Protein AF-A0AAJ5VY70-F1 (afdb_monomer_lite)

Structure (mmCIF, N/CA/C/O backbone):
data_AF-A0AAJ5VY70-F1
#
_entry.id   AF-A0AAJ5VY70-F1
#
loop_
_atom_site.group_PDB
_atom_site.id
_atom_site.type_symbol
_atom_site.label_atom_id
_atom_site.label_alt_id
_atom_site.label_comp_id
_atom_site.label_asym_id
_atom_site.label_entity_id
_atom_site.label_seq_id
_atom_site.pdbx_PDB_ins_code
_atom_site.Cartn_x
_atom_site.Cartn_y
_atom_site.Cartn_z
_atom_site.occupancy
_atom_site.B_iso_or_equiv
_atom_site.auth_seq_id
_atom_site.auth_comp_id
_atom_site.auth_asym_id
_atom_site.auth_atom_id
_atom_site.pdbx_PDB_model_num
ATOM 1 N N . MET A 1 1 ? -25.836 8.614 13.452 1.00 63.66 1 MET A N 1
ATOM 2 C CA . MET A 1 1 ? -24.822 7.571 13.201 1.00 63.66 1 MET A CA 1
ATOM 3 C C . MET A 1 1 ? -25.480 6.221 13.426 1.00 63.66 1 MET A C 1
ATOM 5 O O . MET A 1 1 ? -25.903 5.936 14.542 1.00 63.66 1 MET A O 1
ATOM 9 N N . THR A 1 2 ? -25.688 5.470 12.351 1.00 85.62 2 THR A N 1
ATOM 10 C CA . THR A 1 2 ? -26.419 4.197 12.330 1.00 85.62 2 THR A CA 1
ATOM 11 C C . THR A 1 2 ? -25.547 3.044 12.848 1.00 85.62 2 THR A C 1
ATOM 13 O O . THR A 1 2 ? -24.325 3.171 12.973 1.00 85.62 2 THR A O 1
ATOM 16 N N . THR A 1 3 ? -26.154 1.893 13.154 1.00 84.19 3 THR A N 1
ATOM 17 C CA . THR A 1 3 ? -25.411 0.657 13.470 1.00 84.19 3 THR A CA 1
ATOM 18 C C . THR A 1 3 ? -24.456 0.273 12.333 1.00 84.19 3 THR A C 1
ATOM 20 O O . THR A 1 3 ? -23.331 -0.152 12.600 1.00 84.19 3 THR A O 1
ATOM 23 N N . THR A 1 4 ? -24.861 0.516 11.083 1.00 89.62 4 THR A N 1
ATOM 24 C CA . THR A 1 4 ? -24.051 0.315 9.874 1.00 89.62 4 THR A CA 1
ATOM 25 C C . THR A 1 4 ? -22.813 1.210 9.862 1.00 89.62 4 THR A C 1
ATOM 27 O O . THR A 1 4 ? -21.705 0.706 9.677 1.00 89.62 4 THR A O 1
ATOM 30 N N . ASP A 1 5 ? -22.961 2.506 10.164 1.00 90.94 5 ASP A N 1
ATOM 31 C CA . ASP A 1 5 ? -21.832 3.451 10.221 1.00 90.94 5 ASP A CA 1
ATOM 32 C C . ASP A 1 5 ? -20.804 3.009 11.270 1.00 90.94 5 ASP A C 1
ATOM 34 O O . ASP A 1 5 ? -19.594 3.016 11.042 1.00 90.94 5 ASP A O 1
ATOM 38 N N . ARG A 1 6 ? -21.286 2.556 12.435 1.00 91.75 6 ARG A N 1
ATOM 39 C CA . ARG A 1 6 ? -20.424 2.043 13.507 1.00 91.75 6 ARG A CA 1
ATOM 40 C C . ARG A 1 6 ? -19.660 0.793 13.067 1.00 91.75 6 ARG A C 1
ATOM 42 O O . ARG A 1 6 ? -18.498 0.635 13.443 1.00 91.75 6 ARG A O 1
ATOM 49 N N . GLN A 1 7 ? -20.293 -0.103 12.313 1.00 90.25 7 GLN A N 1
ATOM 50 C CA . GLN A 1 7 ? -19.642 -1.309 11.805 1.00 90.25 7 GLN A CA 1
ATOM 51 C C . GLN A 1 7 ? -18.591 -0.971 10.742 1.00 90.25 7 GLN A C 1
ATOM 53 O O . GLN A 1 7 ? -17.477 -1.486 10.821 1.00 90.25 7 GLN A O 1
ATOM 58 N N . ALA A 1 8 ? -18.888 -0.046 9.827 1.00 89.12 8 ALA A N 1
ATOM 59 C CA . ALA A 1 8 ? -17.927 0.450 8.844 1.00 89.12 8 ALA A CA 1
ATOM 60 C C . ALA A 1 8 ? -16.688 1.071 9.516 1.00 89.12 8 ALA A C 1
ATOM 62 O O . ALA A 1 8 ? -15.558 0.727 9.172 1.00 89.12 8 ALA A O 1
ATOM 63 N N . LEU A 1 9 ? -16.878 1.896 10.552 1.00 92.25 9 LEU A N 1
ATOM 64 C CA . LEU A 1 9 ? -15.769 2.480 11.317 1.00 92.25 9 LEU A CA 1
ATOM 65 C C . LEU A 1 9 ? -14.929 1.426 12.051 1.00 92.25 9 LEU A C 1
ATOM 67 O O . LEU A 1 9 ? -13.703 1.538 12.105 1.00 92.25 9 LEU A O 1
ATOM 71 N N . LYS A 1 10 ? -15.560 0.385 12.613 1.00 91.44 10 LYS A N 1
ATOM 72 C CA . LYS A 1 10 ? -14.831 -0.731 13.240 1.00 91.44 10 LYS A CA 1
ATOM 73 C C . LYS A 1 10 ? -13.945 -1.459 12.229 1.00 91.44 10 LYS A C 1
ATOM 75 O O . LYS A 1 10 ? -12.789 -1.725 12.546 1.00 91.44 10 LYS A O 1
ATOM 80 N N . ARG A 1 11 ? -14.484 -1.727 11.039 1.00 89.75 11 ARG A N 1
ATOM 81 C CA . ARG A 1 11 ? -13.802 -2.391 9.923 1.00 89.75 11 ARG A CA 1
ATOM 82 C C . ARG A 1 11 ? -12.613 -1.568 9.421 1.00 89.75 11 ARG A C 1
ATOM 84 O O . ARG A 1 11 ? -11.489 -2.059 9.421 1.00 89.75 11 ARG A O 1
ATOM 91 N N . ALA A 1 12 ? -12.825 -0.282 9.140 1.00 91.19 12 ALA A N 1
ATOM 92 C CA . ALA A 1 12 ? -11.753 0.635 8.750 1.00 91.19 12 ALA A CA 1
ATOM 93 C C . ALA A 1 12 ? -10.634 0.698 9.807 1.00 91.19 12 ALA A C 1
ATOM 95 O O . ALA A 1 12 ? -9.452 0.608 9.483 1.00 91.19 12 ALA A O 1
ATOM 96 N N . ARG A 1 13 ? -10.992 0.778 11.097 1.00 93.62 13 ARG A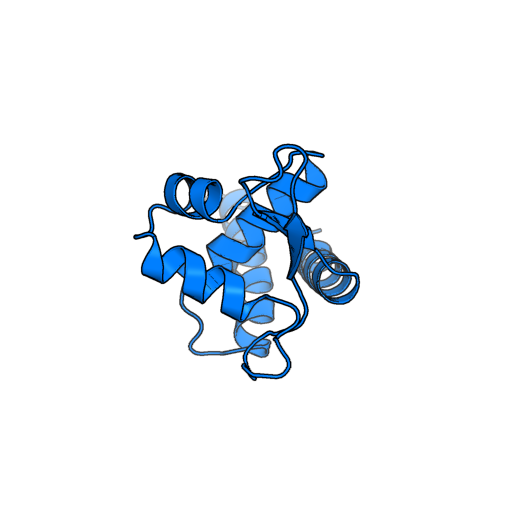 N 1
ATOM 97 C CA . ARG A 1 13 ? -10.007 0.773 12.189 1.00 93.62 13 ARG A CA 1
ATOM 98 C C . ARG A 1 13 ? -9.231 -0.544 12.279 1.00 93.62 13 ARG A C 1
ATOM 100 O O . ARG A 1 13 ? -8.046 -0.504 12.591 1.00 93.62 13 ARG A O 1
ATOM 107 N N . ALA A 1 14 ? -9.880 -1.690 12.068 1.00 91.81 14 ALA A N 1
ATOM 108 C CA . ALA A 1 14 ? -9.216 -2.995 12.079 1.00 91.81 14 ALA A CA 1
ATOM 109 C C . ALA A 1 14 ? -8.177 -3.093 10.953 1.00 91.81 14 ALA A C 1
ATOM 111 O O . ALA A 1 14 ? -7.020 -3.402 11.222 1.00 91.81 14 ALA A O 1
ATOM 112 N N . MET A 1 15 ? -8.551 -2.686 9.739 1.00 91.94 15 MET A N 1
ATOM 113 C CA . MET A 1 15 ? -7.632 -2.610 8.604 1.00 91.94 15 MET A CA 1
ATOM 114 C C . MET A 1 15 ? -6.435 -1.695 8.900 1.00 91.94 15 MET A C 1
ATOM 116 O O . MET A 1 15 ? -5.289 -2.113 8.765 1.00 91.94 15 MET A O 1
ATOM 120 N N . LEU A 1 16 ? -6.668 -0.473 9.395 1.00 93.56 16 LEU A N 1
ATOM 121 C CA . LEU A 1 16 ? -5.584 0.460 9.737 1.00 93.56 16 LEU A CA 1
ATOM 122 C C . LEU A 1 16 ? -4.643 -0.076 10.830 1.00 93.56 16 LEU A C 1
ATOM 124 O O . LEU A 1 16 ? -3.458 0.251 10.828 1.00 93.56 16 LEU A O 1
ATOM 128 N N . LYS A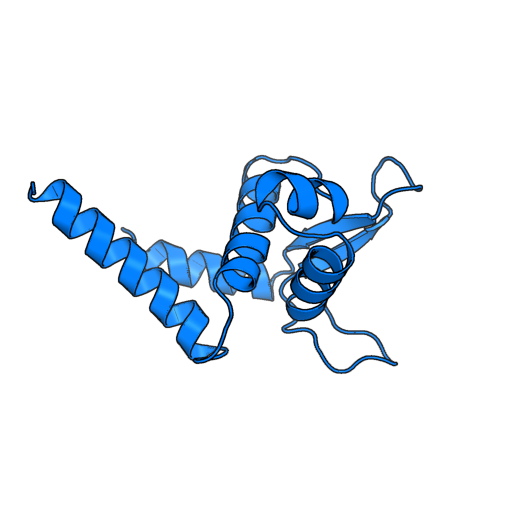 1 17 ? -5.126 -0.928 11.744 1.00 94.06 17 LYS A N 1
ATOM 129 C CA . LYS A 1 17 ? -4.263 -1.587 12.737 1.00 94.06 17 LYS A CA 1
ATOM 130 C C . LYS A 1 17 ? -3.281 -2.574 12.107 1.00 94.06 17 LYS A C 1
ATOM 132 O O . LYS A 1 17 ? -2.174 -2.689 12.620 1.00 94.06 17 LYS A O 1
ATOM 137 N N . HIS A 1 18 ? -3.648 -3.245 11.016 1.00 93.19 18 HIS A N 1
ATOM 138 C CA . HIS A 1 18 ? -2.730 -4.135 10.299 1.00 93.19 18 HIS A CA 1
ATOM 139 C C . HIS A 1 18 ? -1.589 -3.339 9.658 1.00 93.19 18 HIS A C 1
ATOM 141 O O . HIS A 1 18 ? -0.426 -3.697 9.821 1.00 93.19 18 HIS A O 1
ATOM 147 N N . PHE A 1 19 ? -1.896 -2.198 9.032 1.00 94.50 19 PHE A N 1
ATOM 148 C CA . PHE A 1 19 ? -0.868 -1.270 8.545 1.00 94.50 19 PHE A CA 1
ATOM 149 C C . PHE A 1 19 ? 0.009 -0.737 9.684 1.00 94.50 19 PHE A C 1
ATOM 151 O O . PHE A 1 19 ? 1.232 -0.731 9.578 1.0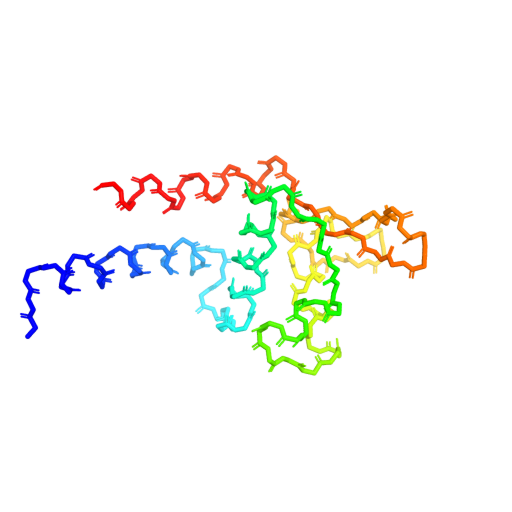0 94.50 19 PHE A O 1
ATOM 158 N N . SER A 1 20 ? -0.600 -0.364 10.813 1.00 94.31 20 SER A N 1
ATOM 159 C CA . SER A 1 20 ? 0.135 0.111 11.990 1.00 94.31 20 SER A CA 1
ATOM 160 C C . SER A 1 20 ? 1.039 -0.952 12.624 1.00 94.31 20 SER A C 1
ATOM 162 O O . SER A 1 20 ? 1.968 -0.580 13.338 1.00 94.31 20 SER A O 1
ATOM 164 N N . ALA A 1 21 ? 0.763 -2.244 12.420 1.00 93.31 21 ALA A N 1
ATOM 165 C CA . ALA A 1 21 ? 1.619 -3.330 12.896 1.00 93.31 21 ALA A CA 1
ATOM 166 C C . ALA A 1 21 ? 2.909 -3.458 12.068 1.00 93.31 21 ALA A C 1
ATOM 168 O O . ALA A 1 21 ? 3.915 -3.927 12.592 1.00 93.31 21 ALA A O 1
ATOM 169 N N . ILE A 1 22 ? 2.884 -3.015 10.806 1.00 92.56 22 ILE A N 1
ATOM 170 C CA . ILE A 1 22 ? 4.067 -2.908 9.945 1.00 92.56 22 ILE A CA 1
ATOM 171 C C . ILE A 1 22 ? 4.875 -1.669 10.335 1.00 92.56 22 ILE A C 1
ATOM 173 O O . ILE A 1 22 ? 6.075 -1.752 10.587 1.00 92.56 22 ILE A O 1
ATOM 177 N N . ASP A 1 23 ? 4.208 -0.515 10.392 1.00 92.56 23 ASP A N 1
ATOM 178 C CA . ASP A 1 23 ? 4.821 0.762 10.745 1.00 92.56 23 ASP A CA 1
ATOM 179 C C . ASP A 1 23 ? 3.790 1.675 11.434 1.00 92.56 23 ASP A C 1
ATOM 181 O O . ASP A 1 23 ? 2.855 2.163 10.792 1.00 92.56 23 ASP A O 1
ATOM 185 N N . PRO A 1 24 ? 3.939 1.956 12.742 1.00 93.56 24 PRO A N 1
ATOM 186 C CA . PRO A 1 24 ? 2.992 2.786 13.483 1.00 93.56 24 PRO A CA 1
ATOM 187 C C . PRO A 1 24 ? 3.051 4.274 13.107 1.00 93.56 24 PRO A C 1
ATOM 189 O O . PRO A 1 24 ? 2.188 5.041 13.531 1.00 93.56 24 PRO A O 1
ATOM 192 N N . LYS A 1 25 ? 4.062 4.708 12.343 1.00 93.62 25 LYS A N 1
ATOM 193 C CA . LYS A 1 25 ? 4.214 6.086 11.848 1.00 93.62 25 LYS A CA 1
ATOM 194 C C . LYS A 1 25 ? 3.912 6.199 10.351 1.00 93.62 25 LYS A C 1
ATOM 196 O O . LYS A 1 25 ? 4.193 7.241 9.754 1.00 93.62 25 LYS A O 1
ATOM 201 N N . MET A 1 26 ? 3.336 5.153 9.759 1.00 94.31 26 MET A N 1
ATOM 202 C CA . MET A 1 26 ? 3.006 5.107 8.342 1.00 94.31 26 MET A CA 1
ATOM 203 C C . MET A 1 26 ? 2.097 6.270 7.941 1.00 94.31 26 MET A C 1
ATOM 205 O O . MET A 1 26 ? 1.094 6.571 8.592 1.00 94.31 26 MET A O 1
ATOM 209 N N . GLN A 1 27 ? 2.445 6.927 6.838 1.00 95.44 27 GLN A N 1
ATOM 210 C CA . GLN A 1 27 ? 1.634 8.006 6.294 1.00 95.44 27 GLN A CA 1
ATOM 211 C C . GLN A 1 27 ? 0.372 7.435 5.642 1.00 95.44 27 GLN A C 1
ATOM 213 O O . GLN A 1 27 ? 0.410 6.396 4.983 1.00 95.44 27 GLN A O 1
ATOM 218 N N . VAL A 1 28 ? -0.750 8.151 5.757 1.00 96.31 28 VAL A N 1
ATOM 219 C CA . VAL A 1 28 ? -2.017 7.749 5.117 1.00 96.31 28 VAL A CA 1
ATOM 220 C C . VAL A 1 28 ? -1.848 7.585 3.603 1.00 96.31 28 VAL A C 1
ATOM 222 O O . VAL A 1 28 ? -2.373 6.639 3.031 1.00 96.31 28 VAL A O 1
ATOM 225 N N . SER A 1 29 ? -1.058 8.443 2.952 1.00 97.12 29 SER A N 1
ATOM 226 C CA . SER A 1 29 ? -0.758 8.329 1.518 1.00 97.12 29 SER A CA 1
ATOM 227 C C . SER A 1 29 ? -0.067 7.010 1.153 1.00 97.12 29 SER A C 1
ATOM 229 O O . SER A 1 29 ? -0.313 6.465 0.077 1.00 97.12 29 SER A O 1
ATOM 231 N N . THR A 1 30 ? 0.778 6.479 2.038 1.00 96.44 30 THR A N 1
ATOM 232 C CA . THR A 1 30 ? 1.454 5.188 1.864 1.00 96.44 30 THR A CA 1
ATOM 233 C C . THR A 1 30 ? 0.451 4.043 1.967 1.00 96.44 30 THR A C 1
ATOM 235 O O . THR A 1 30 ? 0.456 3.165 1.109 1.00 96.44 30 THR A O 1
ATOM 238 N N . VAL A 1 31 ? -0.471 4.093 2.935 1.00 96.75 31 VAL A N 1
ATOM 239 C CA . VAL A 1 31 ? -1.588 3.134 3.043 1.00 96.75 31 VAL A CA 1
ATOM 240 C C . VAL A 1 31 ? -2.449 3.155 1.777 1.00 96.75 31 VAL A C 1
ATOM 242 O O . VAL A 1 31 ? -2.672 2.113 1.164 1.00 96.75 31 VAL A O 1
ATOM 245 N N . LEU A 1 32 ? -2.886 4.345 1.352 1.00 97.31 32 LEU A N 1
ATOM 246 C CA . LEU A 1 32 ? -3.723 4.526 0.161 1.00 97.31 32 LEU A CA 1
ATOM 247 C C . LEU A 1 32 ? -3.039 4.026 -1.115 1.00 97.31 32 LEU A C 1
ATOM 249 O O . LEU A 1 32 ? -3.703 3.461 -1.973 1.00 97.31 32 LEU A O 1
ATOM 253 N N . THR A 1 33 ? -1.714 4.168 -1.214 1.00 97.62 33 THR A N 1
ATOM 254 C CA . THR A 1 33 ? -0.940 3.640 -2.348 1.00 97.62 33 THR A CA 1
ATOM 255 C C . THR A 1 33 ? -1.082 2.123 -2.470 1.00 97.62 33 THR A C 1
ATOM 257 O O . THR A 1 33 ? -1.321 1.629 -3.568 1.00 97.62 33 THR A O 1
ATOM 260 N N . LEU A 1 34 ? -0.968 1.377 -1.363 1.00 97.00 34 LEU A N 1
ATOM 261 C CA . LEU A 1 34 ? -1.138 -0.077 -1.414 1.00 97.00 34 LEU A CA 1
ATOM 262 C C . LEU A 1 34 ? -2.580 -0.447 -1.760 1.00 97.00 34 LEU A C 1
ATOM 264 O O . LEU A 1 34 ? -2.789 -1.326 -2.589 1.00 97.00 34 LEU A O 1
ATOM 268 N N . ILE A 1 35 ? -3.561 0.234 -1.159 1.00 96.19 35 ILE A N 1
ATOM 269 C CA . ILE A 1 35 ? -4.987 -0.014 -1.419 1.00 96.19 35 ILE A CA 1
ATOM 270 C C . ILE A 1 35 ? -5.318 0.191 -2.900 1.00 96.19 35 ILE A C 1
ATOM 272 O O . ILE A 1 35 ? -5.946 -0.679 -3.488 1.00 96.19 35 ILE A O 1
ATOM 276 N N . GLU A 1 36 ? -4.848 1.274 -3.517 1.00 97.69 36 GLU A N 1
ATOM 277 C CA . GLU A 1 36 ? -5.080 1.543 -4.941 1.00 97.69 36 GLU A CA 1
ATOM 278 C C . GLU A 1 36 ? -4.482 0.444 -5.837 1.00 97.69 36 GLU A C 1
ATOM 280 O O . GLU A 1 36 ? -5.141 -0.037 -6.757 1.00 97.69 36 GLU A O 1
ATOM 285 N N . ILE A 1 37 ? -3.244 0.013 -5.563 1.00 97.19 37 ILE A N 1
ATOM 286 C CA . ILE A 1 37 ? -2.608 -1.076 -6.326 1.00 97.19 37 ILE A CA 1
ATOM 287 C C . ILE A 1 37 ? -3.410 -2.374 -6.166 1.00 97.19 37 ILE A C 1
ATOM 289 O O . ILE A 1 37 ? -3.627 -3.100 -7.134 1.00 97.19 37 ILE A O 1
ATOM 293 N N . SER A 1 38 ? -3.890 -2.635 -4.951 1.00 95.75 38 SER A N 1
ATOM 294 C CA . SER A 1 38 ? -4.707 -3.806 -4.625 1.00 95.75 38 SER A CA 1
ATOM 295 C C . SER A 1 38 ? -6.039 -3.802 -5.368 1.00 95.75 38 SER A C 1
ATOM 297 O O . SER A 1 38 ? -6.450 -4.821 -5.912 1.00 95.75 38 SER A O 1
ATOM 299 N N . GLU A 1 39 ? -6.721 -2.656 -5.386 1.00 96.19 39 GLU A N 1
ATOM 300 C CA . GLU A 1 39 ? -7.998 -2.479 -6.073 1.00 96.19 39 GLU A CA 1
ATOM 301 C C . GLU A 1 39 ? -7.839 -2.674 -7.583 1.00 96.19 39 GLU A C 1
ATOM 303 O O . GLU A 1 39 ? -8.662 -3.341 -8.209 1.00 96.19 39 GLU A O 1
ATOM 308 N N . ALA A 1 40 ? -6.753 -2.155 -8.162 1.00 96.38 40 ALA A N 1
ATOM 309 C CA . ALA A 1 40 ? -6.435 -2.375 -9.565 1.00 96.38 40 ALA A CA 1
ATOM 310 C C . ALA A 1 40 ? -6.162 -3.857 -9.878 1.00 96.38 40 ALA A C 1
ATOM 312 O O . ALA A 1 40 ? -6.721 -4.366 -10.846 1.00 96.38 40 ALA A O 1
ATOM 313 N N . GLU A 1 41 ? -5.387 -4.568 -9.046 1.00 94.00 41 GLU A N 1
ATOM 314 C CA . GLU A 1 41 ? -5.145 -6.010 -9.224 1.00 94.00 41 GLU A CA 1
ATOM 315 C C . GLU A 1 41 ? -6.446 -6.824 -9.130 1.00 94.00 41 GLU A C 1
ATOM 317 O O . GLU A 1 41 ? -6.707 -7.656 -9.996 1.00 94.00 41 GLU A O 1
ATOM 322 N N . ILE A 1 42 ? -7.294 -6.555 -8.129 1.00 93.44 42 ILE A N 1
ATOM 323 C CA . ILE A 1 42 ? -8.602 -7.219 -7.972 1.00 93.44 42 ILE A CA 1
ATOM 324 C C . ILE A 1 42 ? -9.512 -6.940 -9.175 1.00 93.44 42 ILE A C 1
ATOM 326 O O . ILE A 1 42 ? -10.268 -7.813 -9.595 1.00 93.44 42 ILE A O 1
ATOM 330 N N . GLY A 1 43 ? -9.447 -5.726 -9.722 1.00 94.75 43 GLY A N 1
ATOM 331 C CA . GLY A 1 43 ? -10.189 -5.317 -10.911 1.00 94.75 43 GLY A CA 1
ATOM 332 C C . GLY A 1 43 ? -9.552 -5.732 -12.240 1.00 94.75 43 GLY A C 1
ATOM 333 O O . GLY A 1 43 ? -10.005 -5.246 -13.273 1.00 94.75 43 GLY A O 1
ATOM 334 N N . GLU A 1 44 ? -8.498 -6.559 -12.225 1.00 93.88 44 GLU A N 1
ATOM 335 C CA . GLU A 1 44 ? -7.747 -7.001 -13.412 1.00 93.88 44 GLU A CA 1
ATOM 336 C C . GLU A 1 44 ? -7.262 -5.832 -14.296 1.00 93.88 44 GLU A C 1
ATOM 338 O O . GLU A 1 44 ? -7.163 -5.922 -15.522 1.00 93.88 44 GLU A O 1
ATOM 343 N N . ARG A 1 45 ? -6.951 -4.698 -13.661 1.00 94.31 45 ARG A N 1
ATOM 344 C CA . ARG A 1 45 ? -6.521 -3.458 -14.305 1.00 94.31 45 ARG A CA 1
ATOM 345 C C . ARG A 1 45 ? -5.033 -3.234 -14.069 1.00 94.31 45 ARG A C 1
ATOM 347 O O . ARG A 1 45 ? -4.575 -3.154 -12.934 1.00 94.31 45 ARG A O 1
ATOM 354 N N . GLU A 1 46 ? -4.279 -3.038 -15.150 1.00 94.56 46 GLU A N 1
ATOM 355 C CA . GLU A 1 46 ? -2.886 -2.594 -15.046 1.00 94.56 46 GLU A CA 1
ATOM 356 C C . GLU A 1 46 ? -2.823 -1.202 -14.394 1.00 94.56 46 GLU A C 1
ATOM 358 O O . GLU A 1 46 ? -3.585 -0.296 -14.747 1.00 94.56 46 GLU A O 1
ATOM 363 N N . ILE A 1 47 ? -1.895 -1.024 -13.454 1.00 96.94 47 ILE A N 1
ATOM 364 C CA . ILE A 1 47 ? -1.668 0.248 -12.774 1.00 96.94 47 ILE A CA 1
ATOM 365 C C . ILE A 1 47 ? -0.182 0.596 -12.744 1.00 96.94 47 ILE A C 1
ATOM 367 O O . ILE A 1 47 ? 0.680 -0.270 -12.613 1.00 96.94 47 ILE A O 1
ATOM 371 N N . SER A 1 48 ? 0.129 1.882 -12.866 1.00 96.00 48 SER A N 1
ATOM 372 C CA . SER A 1 48 ? 1.481 2.429 -12.799 1.00 96.00 48 SER A CA 1
ATOM 373 C C . SER A 1 48 ? 1.619 3.479 -11.697 1.00 96.00 48 SER A C 1
ATOM 375 O O . SER A 1 48 ? 0.635 3.995 -11.171 1.00 96.00 48 SER A O 1
ATOM 377 N N . VAL A 1 49 ? 2.859 3.888 -11.415 1.00 94.81 49 VAL A N 1
ATOM 378 C CA . VAL A 1 49 ? 3.157 4.977 -10.462 1.00 94.81 49 VAL A CA 1
ATOM 379 C C . VAL A 1 49 ? 2.415 6.272 -10.816 1.00 94.81 49 VAL A C 1
ATOM 381 O O . VAL A 1 49 ? 1.970 6.986 -9.925 1.00 94.81 49 VAL A O 1
ATOM 384 N N . LYS A 1 50 ? 2.244 6.563 -12.113 1.00 94.94 50 LYS A N 1
ATOM 385 C CA . LYS A 1 50 ? 1.522 7.756 -12.577 1.00 94.94 50 LYS A CA 1
ATOM 386 C C . LYS A 1 50 ? 0.025 7.679 -12.272 1.00 94.94 50 LYS A C 1
ATOM 388 O O . LYS A 1 50 ? -0.593 8.705 -12.015 1.00 94.94 50 LYS A O 1
ATOM 393 N N . ASP A 1 51 ? -0.554 6.485 -12.307 1.00 96.56 51 ASP A N 1
ATOM 394 C CA . ASP A 1 51 ? -1.973 6.319 -11.990 1.00 96.56 51 ASP A CA 1
ATOM 395 C C . ASP A 1 51 ? -2.187 6.481 -10.479 1.00 96.56 51 ASP A C 1
ATOM 397 O O . ASP A 1 51 ? -3.082 7.215 -10.079 1.00 96.56 51 ASP A O 1
ATOM 401 N N . VAL A 1 52 ? -1.290 5.923 -9.652 1.00 96.69 52 VAL A N 1
ATOM 402 C CA . VAL A 1 52 ? -1.263 6.151 -8.192 1.00 96.69 52 VAL A CA 1
ATOM 403 C C . VAL A 1 52 ? -1.100 7.637 -7.860 1.00 96.69 52 VAL A C 1
ATOM 405 O O . VAL A 1 52 ? -1.765 8.154 -6.966 1.00 96.69 52 VAL A O 1
ATOM 408 N N . GLU A 1 53 ? -0.216 8.342 -8.573 1.00 96.75 53 GLU A N 1
ATOM 409 C CA . GLU A 1 53 ? -0.034 9.790 -8.426 1.00 96.75 53 GLU A CA 1
ATOM 410 C C . GLU A 1 53 ? -1.364 10.536 -8.598 1.00 96.75 53 GLU A C 1
ATOM 412 O O . GLU A 1 53 ? -1.717 11.373 -7.766 1.00 96.75 53 GLU A O 1
ATOM 417 N N . GLN A 1 54 ? -2.118 10.189 -9.643 1.00 96.00 54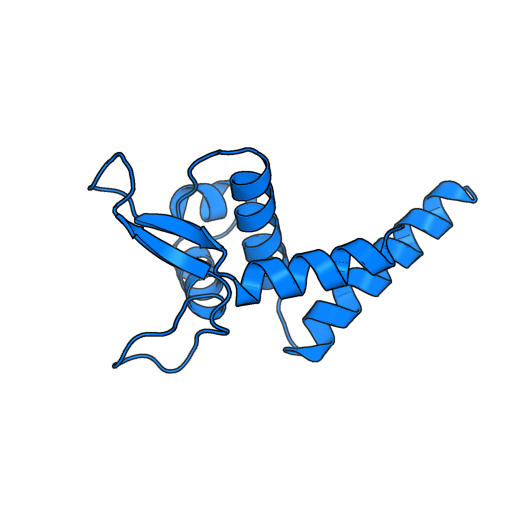 GLN A N 1
ATOM 418 C CA . GLN A 1 54 ? -3.390 10.824 -9.972 1.00 96.00 54 GLN A CA 1
ATOM 419 C C . GLN A 1 54 ? -4.520 10.424 -9.021 1.00 96.00 54 GLN A C 1
ATOM 421 O O . GLN A 1 54 ? -5.257 11.300 -8.574 1.00 96.00 54 GLN A O 1
ATOM 426 N N . SER A 1 55 ? -4.665 9.135 -8.703 1.00 95.38 55 SER A N 1
ATOM 427 C CA . SER A 1 55 ? -5.797 8.636 -7.915 1.00 95.38 55 SER A CA 1
ATOM 428 C C . SER A 1 55 ? -5.677 8.983 -6.431 1.00 95.38 55 SER A C 1
ATOM 430 O O . SER A 1 55 ? -6.656 9.388 -5.808 1.00 95.38 55 SER A O 1
ATOM 432 N N . VAL A 1 56 ? -4.465 8.903 -5.873 1.00 94.94 56 VAL A N 1
ATOM 433 C CA . VAL A 1 56 ? -4.196 9.223 -4.462 1.00 94.94 56 VAL A CA 1
ATOM 434 C C . VAL A 1 56 ? -3.971 10.731 -4.261 1.00 94.94 56 VAL A C 1
ATOM 436 O O . VAL A 1 56 ? -4.041 11.221 -3.135 1.00 94.94 56 VAL A O 1
ATOM 439 N N . GLY A 1 57 ? -3.716 11.489 -5.335 1.00 95.00 57 GLY A N 1
ATOM 440 C CA . GLY A 1 57 ? -3.492 12.936 -5.274 1.00 95.00 57 GLY A CA 1
ATOM 441 C C . GLY A 1 57 ? -2.120 13.301 -4.705 1.00 95.00 57 GLY A C 1
ATOM 442 O O . GLY A 1 57 ? -2.004 14.136 -3.807 1.00 95.00 57 GLY A O 1
ATOM 443 N N . LEU A 1 58 ? -1.067 12.650 -5.201 1.00 95.56 58 LEU A N 1
ATOM 444 C CA . LEU A 1 58 ? 0.311 12.828 -4.738 1.00 95.56 58 LEU A CA 1
ATOM 445 C C . LEU A 1 58 ? 1.148 13.587 -5.767 1.00 95.56 58 LEU A C 1
ATOM 447 O O . LEU A 1 58 ? 0.839 13.617 -6.948 1.00 95.56 58 LEU A O 1
ATOM 451 N N . GLN A 1 59 ? 2.264 14.167 -5.329 1.00 96.25 59 GLN A N 1
ATOM 452 C CA . GLN A 1 59 ? 3.320 14.572 -6.259 1.00 96.25 59 GLN A CA 1
ATOM 453 C C . GLN A 1 59 ? 4.097 13.338 -6.727 1.00 96.25 59 GLN A C 1
ATOM 455 O O . GLN A 1 59 ? 4.345 12.435 -5.923 1.00 96.25 59 GLN A O 1
ATOM 460 N N . SER A 1 60 ? 4.572 13.338 -7.975 1.00 92.69 60 SER A N 1
ATOM 461 C CA . SER A 1 60 ? 5.324 12.225 -8.580 1.00 92.69 60 SER A CA 1
ATOM 462 C C . SER A 1 60 ? 6.435 11.632 -7.697 1.00 92.69 60 SER A C 1
ATOM 464 O O . SER A 1 60 ? 6.526 10.413 -7.523 1.00 92.69 60 SER A O 1
ATOM 466 N N . GLY A 1 61 ? 7.250 12.478 -7.053 1.00 94.50 61 GLY A N 1
ATOM 467 C CA . GLY A 1 61 ? 8.315 12.014 -6.154 1.00 94.50 61 GLY A CA 1
ATOM 468 C C . GLY A 1 61 ? 7.798 11.357 -4.866 1.00 94.50 61 GLY A C 1
ATOM 469 O O . GLY A 1 61 ? 8.460 10.495 -4.291 1.00 94.50 61 GLY A O 1
ATOM 470 N N . THR A 1 62 ? 6.607 11.729 -4.400 1.00 95.50 62 THR A N 1
ATOM 471 C CA . THR A 1 62 ? 5.945 11.094 -3.249 1.00 95.50 62 THR A CA 1
ATOM 472 C C . THR A 1 62 ? 5.277 9.785 -3.654 1.00 95.50 62 THR A C 1
ATOM 474 O O . THR A 1 62 ? 5.471 8.792 -2.962 1.00 95.50 62 THR A O 1
ATOM 477 N N . ALA A 1 63 ? 4.585 9.743 -4.798 1.00 96.00 63 ALA A N 1
ATOM 478 C CA . ALA A 1 63 ? 4.032 8.503 -5.347 1.00 96.00 63 ALA A CA 1
ATOM 479 C C . ALA A 1 63 ? 5.132 7.450 -5.559 1.00 96.00 63 ALA A C 1
ATOM 481 O O . ALA A 1 63 ? 5.014 6.325 -5.081 1.00 96.00 63 ALA A O 1
ATOM 482 N N . SER A 1 64 ? 6.253 7.842 -6.174 1.00 94.00 64 SER A N 1
ATOM 483 C CA . SER A 1 64 ? 7.396 6.946 -6.397 1.00 94.00 64 SER A CA 1
ATOM 484 C C . SER A 1 64 ? 7.966 6.385 -5.092 1.00 94.00 64 SER A C 1
ATOM 486 O O . SER A 1 64 ? 8.226 5.188 -5.003 1.00 94.00 64 SER A O 1
ATOM 488 N N . ARG A 1 65 ? 8.123 7.221 -4.053 1.00 93.62 65 ARG A N 1
ATOM 489 C CA . ARG A 1 65 ? 8.606 6.770 -2.735 1.00 93.62 65 ARG A CA 1
ATOM 490 C C . ARG A 1 65 ? 7.616 5.843 -2.038 1.00 93.62 65 ARG A C 1
ATOM 492 O O . ARG A 1 65 ? 8.040 4.855 -1.452 1.00 93.62 65 ARG A O 1
ATOM 499 N N . ASN A 1 66 ? 6.320 6.132 -2.124 1.00 95.44 66 ASN A N 1
ATOM 500 C CA . ASN A 1 66 ? 5.291 5.274 -1.542 1.00 95.44 66 ASN A CA 1
ATOM 501 C C . ASN A 1 66 ? 5.216 3.915 -2.242 1.00 95.44 66 ASN A C 1
ATOM 503 O O . ASN A 1 66 ? 5.073 2.898 -1.575 1.00 95.44 66 ASN A O 1
ATOM 507 N N . VAL A 1 67 ? 5.350 3.877 -3.569 1.00 95.19 67 VAL A N 1
ATOM 508 C CA . VAL A 1 67 ? 5.436 2.611 -4.308 1.00 95.19 67 VAL A CA 1
ATOM 509 C C . VAL A 1 67 ? 6.704 1.852 -3.917 1.00 95.19 67 VAL A C 1
ATOM 511 O O . VAL A 1 67 ? 6.630 0.663 -3.625 1.00 95.19 67 VAL A O 1
ATOM 514 N N . ALA A 1 68 ? 7.851 2.534 -3.842 1.00 92.69 68 ALA A N 1
ATOM 515 C CA . ALA A 1 68 ? 9.112 1.917 -3.433 1.00 92.69 68 ALA A CA 1
ATOM 516 C C . ALA A 1 68 ? 9.045 1.319 -2.018 1.00 92.69 68 ALA A C 1
ATOM 518 O O . ALA A 1 68 ? 9.543 0.217 -1.818 1.00 92.69 68 ALA A O 1
ATOM 519 N N . TYR A 1 69 ? 8.368 1.991 -1.079 1.00 93.62 69 TYR A N 1
ATOM 520 C CA . TYR A 1 69 ? 8.138 1.502 0.285 1.00 93.62 69 TYR A CA 1
ATOM 521 C C . TYR A 1 69 ? 7.480 0.113 0.307 1.00 93.62 69 TYR A C 1
ATOM 523 O O . TYR A 1 69 ? 7.819 -0.736 1.131 1.00 93.62 69 TYR A O 1
ATOM 531 N N . TRP A 1 70 ? 6.557 -0.143 -0.622 1.00 95.06 70 TRP A N 1
ATOM 532 C CA . TRP A 1 70 ? 5.877 -1.431 -0.740 1.00 95.06 70 TRP A CA 1
ATOM 533 C C . TRP A 1 70 ? 6.590 -2.434 -1.641 1.00 95.06 70 TRP A C 1
ATOM 535 O O . TRP A 1 70 ? 6.231 -3.609 -1.619 1.00 95.06 70 TRP A O 1
ATOM 545 N N . ALA A 1 71 ? 7.575 -2.005 -2.426 1.00 93.44 71 ALA A N 1
ATOM 546 C CA . ALA A 1 71 ? 8.172 -2.829 -3.466 1.00 93.44 71 ALA A CA 1
ATOM 547 C C . ALA A 1 71 ? 8.996 -4.014 -2.914 1.00 93.44 71 ALA A C 1
ATOM 549 O O . ALA A 1 71 ? 9.227 -4.125 -1.715 1.00 93.44 71 ALA A O 1
ATOM 550 N N . GLU A 1 72 ? 9.497 -4.886 -3.789 1.00 82.88 72 GLU A N 1
ATOM 551 C CA . GLU A 1 72 ? 10.410 -6.007 -3.468 1.00 82.88 72 GLU A CA 1
ATOM 552 C C . GLU A 1 72 ? 11.794 -5.579 -2.931 1.00 82.88 72 GLU A C 1
ATOM 554 O O . GLU A 1 72 ? 12.598 -6.416 -2.525 1.00 82.88 72 GLU A O 1
ATOM 559 N N . GLY A 1 73 ? 12.076 -4.272 -2.876 1.00 67.00 73 GLY A N 1
ATOM 560 C CA . GLY A 1 73 ? 13.422 -3.751 -2.644 1.00 67.00 73 GLY A CA 1
ATOM 561 C C . GLY A 1 73 ? 14.333 -3.991 -3.856 1.00 67.00 73 GLY A C 1
ATOM 562 O O . GLY A 1 73 ? 14.010 -4.740 -4.774 1.00 67.00 73 GLY A O 1
ATOM 563 N N . HIS A 1 74 ? 15.482 -3.321 -3.899 1.00 59.44 74 HIS A N 1
ATOM 564 C CA . HIS A 1 74 ? 16.493 -3.525 -4.944 1.00 59.44 74 HIS A CA 1
ATOM 565 C C . HIS A 1 74 ? 17.828 -3.859 -4.274 1.00 59.44 74 HIS A C 1
ATOM 567 O O . HIS A 1 74 ? 18.059 -3.443 -3.143 1.00 59.44 74 HIS A O 1
ATOM 573 N N . LYS A 1 75 ? 18.758 -4.532 -4.970 1.00 51.38 75 LYS A N 1
ATOM 574 C CA . LYS A 1 75 ? 20.113 -4.802 -4.427 1.00 51.38 75 LYS A CA 1
ATOM 575 C C . LYS A 1 75 ? 20.834 -3.550 -3.897 1.00 51.38 75 LYS A C 1
ATOM 577 O O . LYS A 1 75 ? 21.693 -3.676 -3.034 1.00 51.38 75 LYS A O 1
ATOM 582 N N . GLU A 1 76 ? 20.479 -2.370 -4.405 1.00 52.44 76 GLU A N 1
ATOM 583 C CA . GLU A 1 76 ? 21.046 -1.075 -4.006 1.00 52.44 76 GLU A CA 1
ATOM 584 C C . GLU A 1 76 ? 20.101 -0.229 -3.128 1.00 52.44 76 GLU A C 1
ATOM 586 O O . GLU A 1 76 ? 20.487 0.838 -2.659 1.00 52.44 76 GLU A O 1
ATOM 591 N N . MET A 1 77 ? 18.874 -0.695 -2.866 1.00 51.69 77 MET A N 1
ATOM 592 C CA . MET A 1 77 ? 17.914 -0.035 -1.977 1.00 51.69 77 MET A CA 1
ATOM 593 C C . MET A 1 77 ? 17.258 -1.052 -1.040 1.00 51.69 77 MET A C 1
ATOM 595 O O . MET A 1 77 ? 16.320 -1.759 -1.414 1.00 51.69 77 MET A O 1
ATOM 599 N N . ASN A 1 78 ? 17.715 -1.058 0.214 1.00 49.34 78 ASN A N 1
ATOM 600 C CA . ASN A 1 78 ? 16.975 -1.639 1.330 1.00 49.34 78 ASN A CA 1
ATOM 601 C C . ASN A 1 78 ? 15.788 -0.722 1.643 1.00 49.34 78 ASN A C 1
ATOM 603 O O . ASN A 1 78 ? 15.990 0.385 2.141 1.00 49.34 78 ASN A O 1
ATOM 607 N N . GLY A 1 79 ? 14.562 -1.146 1.347 1.00 55.31 79 GLY A N 1
ATOM 608 C CA . GLY A 1 79 ? 13.403 -0.305 1.659 1.00 55.31 79 GLY A CA 1
ATOM 609 C C . GLY A 1 79 ? 12.090 -0.732 1.033 1.00 55.31 79 GLY A C 1
ATOM 610 O O . GLY A 1 79 ? 11.311 0.136 0.660 1.00 55.31 79 GLY A O 1
ATOM 611 N N . GLY A 1 80 ? 11.866 -2.036 0.896 1.00 68.75 80 GLY A N 1
ATOM 612 C CA . GLY A 1 80 ? 10.641 -2.571 0.334 1.00 68.75 80 GLY A CA 1
ATOM 613 C C . GLY A 1 80 ? 10.068 -3.662 1.227 1.00 68.75 80 GLY A C 1
ATOM 614 O O . GLY A 1 80 ? 10.772 -4.617 1.551 1.00 68.75 80 GLY A O 1
ATOM 615 N N . HIS A 1 81 ? 8.803 -3.530 1.634 1.00 89.00 81 HIS A N 1
ATOM 616 C CA . HIS A 1 81 ? 8.099 -4.560 2.418 1.00 89.00 81 HIS A CA 1
ATOM 617 C C . HIS A 1 81 ? 7.778 -5.827 1.613 1.00 89.00 81 HIS A C 1
ATOM 619 O O . HIS A 1 81 ? 7.184 -6.753 2.156 1.00 89.00 81 HIS A O 1
ATOM 625 N N . ASN A 1 82 ? 8.197 -5.901 0.342 1.00 93.06 82 ASN A N 1
ATOM 626 C CA . ASN A 1 82 ? 7.981 -7.036 -0.552 1.00 93.06 82 ASN A CA 1
ATOM 627 C C . ASN A 1 82 ? 6.496 -7.314 -0.800 1.00 93.06 82 ASN A C 1
ATOM 629 O O . ASN A 1 82 ? 6.068 -8.463 -0.828 1.00 93.06 82 ASN A O 1
ATOM 633 N N . TYR A 1 83 ? 5.681 -6.265 -0.913 1.00 95.31 83 TYR A N 1
ATOM 634 C CA . TYR A 1 83 ? 4.234 -6.368 -1.136 1.00 95.31 83 TYR A CA 1
ATOM 635 C C . TYR A 1 83 ? 3.856 -6.054 -2.584 1.00 95.31 83 TYR A C 1
ATOM 637 O O . TYR A 1 83 ? 2.831 -6.535 -3.057 1.00 95.31 83 TYR A O 1
ATOM 645 N N . VAL A 1 84 ? 4.685 -5.285 -3.290 1.00 95.69 84 VAL A N 1
ATOM 646 C CA . VAL A 1 84 ? 4.466 -4.857 -4.672 1.00 95.69 84 VAL A CA 1
ATOM 647 C C . VAL A 1 84 ? 5.639 -5.291 -5.551 1.00 95.69 84 VAL A C 1
ATOM 649 O O . VAL A 1 84 ? 6.793 -4.972 -5.283 1.00 95.69 84 VAL A O 1
ATOM 652 N N . HIS A 1 85 ? 5.338 -5.975 -6.643 1.00 93.75 85 HIS A N 1
ATOM 653 C CA . HIS A 1 85 ? 6.262 -6.247 -7.730 1.00 93.75 85 HIS A CA 1
ATOM 654 C C . HIS A 1 85 ? 6.176 -5.139 -8.787 1.00 93.75 85 HIS A C 1
ATOM 656 O O . HIS A 1 85 ? 5.084 -4.692 -9.155 1.00 93.75 85 HIS A O 1
ATOM 662 N N . ILE A 1 86 ? 7.332 -4.705 -9.297 1.00 92.44 86 ILE A N 1
ATOM 663 C CA . ILE A 1 86 ? 7.435 -3.665 -10.326 1.00 92.44 86 ILE A CA 1
ATOM 664 C C . ILE A 1 86 ? 8.031 -4.278 -11.592 1.00 92.44 86 ILE A C 1
ATOM 666 O O . ILE A 1 86 ? 9.222 -4.582 -11.644 1.00 92.44 86 ILE A O 1
ATOM 670 N N . ALA A 1 87 ? 7.223 -4.375 -12.644 1.00 90.06 87 ALA A N 1
ATOM 671 C CA . ALA A 1 87 ? 7.628 -4.924 -13.935 1.00 90.06 87 ALA A CA 1
ATOM 672 C C . ALA A 1 87 ? 7.449 -3.905 -15.066 1.00 90.06 87 ALA A C 1
ATOM 674 O O . ALA A 1 87 ? 6.923 -2.807 -14.880 1.00 90.06 87 ALA A O 1
ATOM 675 N N . PHE A 1 88 ? 7.911 -4.243 -16.270 1.00 88.44 88 PHE A N 1
ATOM 676 C CA . PHE A 1 88 ? 7.447 -3.539 -17.466 1.00 88.44 88 PHE A CA 1
ATOM 677 C C . PHE A 1 88 ? 5.974 -3.867 -17.700 1.00 88.44 88 PHE A C 1
ATOM 679 O O . PHE A 1 88 ? 5.604 -5.038 -17.673 1.00 88.44 88 PHE A O 1
ATOM 686 N N . GLY A 1 89 ? 5.163 -2.835 -17.926 1.00 85.31 89 GLY A N 1
ATOM 687 C CA . GLY A 1 89 ? 3.774 -3.023 -18.323 1.00 85.31 89 GLY A CA 1
ATOM 688 C C . GLY A 1 89 ? 3.641 -3.442 -19.781 1.00 85.31 89 GLY A C 1
ATOM 689 O O . GLY A 1 89 ? 4.628 -3.575 -20.518 1.00 85.31 89 GLY A O 1
ATOM 690 N N . THR A 1 90 ? 2.390 -3.593 -20.200 1.00 86.00 90 THR A N 1
ATOM 691 C CA . THR A 1 90 ? 2.009 -3.872 -21.589 1.00 86.00 90 THR A CA 1
ATOM 692 C C . THR A 1 90 ? 2.573 -2.800 -22.523 1.00 86.00 90 THR A C 1
ATOM 694 O O . THR A 1 90 ? 3.202 -3.107 -23.539 1.00 86.00 90 THR A O 1
ATOM 697 N N . ASP A 1 91 ? 2.447 -1.526 -22.130 1.00 86.19 91 ASP A N 1
ATOM 698 C CA . ASP A 1 91 ? 3.289 -0.458 -22.666 1.00 86.19 91 ASP A CA 1
ATOM 699 C C . ASP A 1 91 ? 4.639 -0.478 -21.942 1.00 86.19 91 ASP A C 1
ATOM 701 O O . ASP A 1 91 ? 4.757 -0.027 -20.801 1.00 86.19 91 ASP A O 1
ATOM 705 N N . ARG A 1 92 ? 5.686 -0.943 -22.632 1.00 85.00 92 ARG A N 1
ATOM 706 C CA . ARG A 1 92 ? 7.051 -1.045 -22.083 1.00 85.00 92 ARG A CA 1
ATOM 707 C C . ARG A 1 92 ? 7.662 0.287 -21.638 1.00 85.00 92 ARG A C 1
ATOM 709 O O . ARG A 1 92 ? 8.700 0.282 -20.981 1.00 85.00 92 ARG A O 1
ATOM 716 N N . ARG A 1 93 ? 7.052 1.427 -21.972 1.00 84.06 93 ARG A N 1
ATOM 717 C CA . ARG A 1 93 ? 7.458 2.745 -21.454 1.00 84.06 93 ARG A CA 1
ATOM 718 C C . ARG A 1 93 ? 6.972 2.983 -20.024 1.00 84.06 93 ARG A C 1
ATOM 720 O O . ARG A 1 93 ? 7.468 3.891 -19.361 1.00 84.06 93 ARG A O 1
ATOM 727 N N . ARG A 1 94 ? 6.002 2.198 -19.547 1.00 84.81 94 ARG A N 1
ATOM 728 C CA . ARG A 1 94 ? 5.421 2.288 -18.206 1.00 84.81 94 ARG A CA 1
ATOM 729 C C . ARG A 1 94 ? 5.864 1.103 -17.354 1.00 84.81 94 ARG A C 1
ATOM 731 O O . ARG A 1 94 ? 6.100 -0.004 -17.840 1.00 84.81 94 ARG A O 1
ATOM 738 N N . ARG A 1 95 ? 5.970 1.350 -16.050 1.00 87.75 95 ARG A N 1
ATOM 739 C CA . ARG A 1 95 ? 6.101 0.290 -15.052 1.00 87.75 95 ARG A CA 1
ATOM 740 C C . ARG A 1 95 ? 4.713 -0.126 -14.593 1.00 87.75 95 ARG A C 1
ATOM 742 O O . ARG A 1 95 ? 3.948 0.746 -14.184 1.00 87.75 95 ARG A O 1
ATOM 749 N N . ALA A 1 96 ? 4.427 -1.418 -14.667 1.00 93.75 96 ALA A N 1
ATOM 750 C CA . ALA A 1 96 ? 3.248 -2.010 -14.063 1.00 93.75 96 ALA A CA 1
ATOM 751 C C . ALA A 1 96 ? 3.563 -2.389 -12.615 1.00 93.75 96 ALA A C 1
ATOM 753 O O . ALA A 1 96 ? 4.651 -2.891 -12.316 1.00 93.75 96 ALA A O 1
ATOM 754 N N . 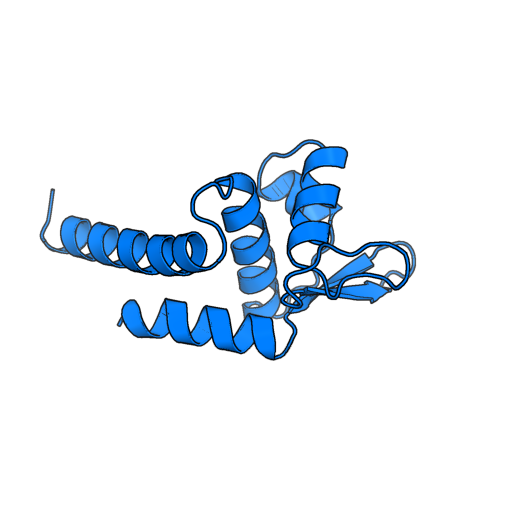LEU A 1 97 ? 2.611 -2.114 -11.733 1.00 95.56 97 LEU A N 1
ATOM 755 C CA . LEU A 1 97 ? 2.640 -2.476 -10.326 1.00 95.56 97 LEU A CA 1
ATOM 756 C C . LEU A 1 97 ? 1.660 -3.630 -10.132 1.00 95.56 97 LEU A C 1
ATOM 758 O O . LEU A 1 97 ? 0.510 -3.543 -10.552 1.00 95.56 97 LEU A O 1
ATOM 762 N N . THR A 1 98 ? 2.126 -4.700 -9.510 1.00 95.12 98 THR A N 1
ATOM 763 C CA . THR A 1 98 ? 1.314 -5.880 -9.174 1.00 95.12 98 THR A CA 1
ATOM 764 C C . THR A 1 98 ? 1.620 -6.281 -7.745 1.00 95.12 98 THR A C 1
ATOM 766 O O . THR A 1 98 ? 2.681 -5.932 -7.231 1.00 95.12 98 THR A O 1
ATOM 769 N N . MET A 1 99 ? 0.721 -6.977 -7.067 1.00 96.06 99 MET A N 1
ATOM 770 C CA . MET A 1 99 ? 1.010 -7.476 -5.731 1.00 96.06 99 MET A CA 1
ATOM 771 C C . MET A 1 99 ? 1.928 -8.697 -5.819 1.00 96.06 99 MET A C 1
ATOM 773 O O . MET A 1 99 ? 1.875 -9.496 -6.759 1.00 96.06 99 MET A O 1
ATOM 777 N N . THR A 1 100 ? 2.759 -8.875 -4.803 1.00 95.81 100 THR A N 1
ATOM 778 C CA . THR A 1 100 ? 3.439 -10.149 -4.551 1.00 95.81 100 THR A CA 1
ATOM 779 C C . THR A 1 100 ? 2.503 -11.098 -3.800 1.00 95.81 100 THR A C 1
ATOM 781 O O . THR A 1 100 ? 1.446 -10.696 -3.304 1.00 95.81 100 THR A O 1
ATOM 784 N N . ASP A 1 101 ? 2.912 -12.354 -3.628 1.00 95.12 101 ASP A N 1
ATOM 785 C CA . ASP A 1 101 ? 2.171 -13.296 -2.779 1.00 95.12 101 ASP A CA 1
ATOM 786 C C . ASP A 1 101 ? 2.116 -12.832 -1.317 1.00 95.12 101 ASP A C 1
ATOM 788 O O . ASP A 1 101 ? 1.079 -12.954 -0.665 1.00 95.12 101 ASP A O 1
ATOM 792 N N . THR A 1 102 ? 3.194 -12.219 -0.819 1.00 93.81 102 THR A N 1
ATOM 793 C CA . THR A 1 102 ? 3.240 -11.615 0.521 1.00 93.81 102 THR A CA 1
ATOM 794 C C . THR A 1 102 ? 2.225 -10.479 0.645 1.00 93.81 102 THR A C 1
ATOM 796 O O . THR A 1 102 ? 1.468 -10.423 1.616 1.00 93.81 102 THR A O 1
ATOM 799 N N . GLY A 1 103 ? 2.174 -9.593 -0.353 1.00 94.75 103 GLY A N 1
ATOM 800 C CA . GLY A 1 103 ? 1.227 -8.484 -0.389 1.00 94.75 103 GLY A CA 1
ATOM 801 C C . GLY A 1 103 ? -0.224 -8.963 -0.445 1.00 94.75 103 GLY A C 1
ATOM 802 O O . GLY A 1 103 ? -1.065 -8.489 0.322 1.00 94.75 103 GLY A O 1
ATOM 803 N N . ARG A 1 104 ? -0.513 -9.967 -1.283 1.00 95.56 104 ARG A N 1
ATOM 804 C CA . ARG A 1 104 ? -1.831 -10.619 -1.349 1.00 95.56 104 ARG A CA 1
ATOM 805 C C . ARG A 1 104 ? -2.232 -11.245 -0.018 1.00 95.56 104 ARG A C 1
ATOM 807 O O . ARG A 1 104 ? -3.358 -11.044 0.438 1.00 95.56 104 ARG A O 1
ATOM 814 N N . ALA A 1 105 ? -1.321 -11.970 0.631 1.00 94.31 105 ALA A N 1
ATOM 815 C CA . ALA A 1 105 ? -1.579 -12.588 1.928 1.00 94.31 105 ALA A CA 1
ATOM 816 C C . ALA A 1 105 ? -1.903 -11.538 3.003 1.00 94.31 105 ALA A C 1
ATOM 818 O O . ALA A 1 105 ? -2.874 -11.698 3.747 1.00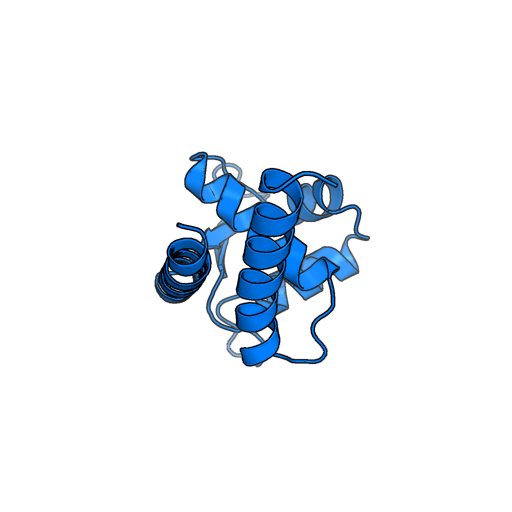 94.31 105 ALA A O 1
ATOM 819 N N . PHE A 1 106 ? -1.150 -10.433 3.041 1.00 93.56 106 PHE A N 1
ATOM 820 C CA . PHE A 1 106 ? -1.405 -9.321 3.956 1.00 93.56 106 PHE A CA 1
ATOM 821 C C . PHE A 1 106 ? -2.796 -8.704 3.747 1.00 93.56 106 PHE A C 1
ATOM 823 O O . PHE A 1 106 ? -3.537 -8.496 4.713 1.00 93.56 106 PHE A O 1
ATOM 830 N N . LEU A 1 107 ? -3.183 -8.435 2.498 1.00 91.31 107 LEU A N 1
ATOM 831 C CA . LEU A 1 107 ? -4.502 -7.879 2.191 1.00 91.31 107 LEU A CA 1
ATOM 832 C C . LEU A 1 107 ? -5.622 -8.850 2.534 1.00 91.31 107 LEU A C 1
ATOM 834 O O . LEU A 1 107 ? -6.606 -8.443 3.141 1.00 91.31 107 LEU A O 1
ATOM 838 N N . SER A 1 108 ? -5.471 -10.131 2.195 1.00 91.31 108 SER A N 1
ATOM 839 C CA . SER A 1 108 ? -6.455 -11.160 2.528 1.00 91.31 108 SER A CA 1
ATOM 840 C C . SER A 1 108 ? -6.685 -11.237 4.039 1.00 91.31 108 SER A C 1
ATOM 842 O O . SER A 1 108 ? -7.834 -11.237 4.479 1.00 91.31 108 SER A O 1
ATOM 844 N N . ALA A 1 109 ? -5.612 -11.229 4.837 1.00 89.88 109 ALA A N 1
ATOM 845 C CA . ALA A 1 109 ? -5.701 -11.201 6.298 1.00 89.88 109 ALA A CA 1
ATOM 846 C C . ALA A 1 109 ? -6.330 -9.897 6.823 1.00 89.88 109 ALA A C 1
ATOM 848 O O . ALA A 1 109 ? -7.085 -9.905 7.789 1.00 89.88 109 ALA A O 1
ATOM 849 N N . SER A 1 110 ? -6.054 -8.765 6.175 1.00 86.69 110 SER A N 1
ATOM 850 C CA . SER A 1 110 ? -6.655 -7.474 6.538 1.00 86.69 110 SER A CA 1
ATOM 851 C C . SER A 1 110 ? -8.143 -7.400 6.180 1.00 86.69 110 SER A C 1
ATOM 853 O O . SER A 1 110 ? -8.914 -6.747 6.879 1.00 86.69 110 SER A O 1
ATOM 855 N N . MET A 1 111 ? -8.560 -8.084 5.110 1.00 83.12 111 MET A N 1
ATOM 856 C CA . MET A 1 111 ? -9.945 -8.142 4.644 1.00 83.12 111 MET A CA 1
ATOM 857 C C . MET A 1 111 ? -10.791 -9.194 5.368 1.00 83.12 111 MET A C 1
ATOM 859 O O . MET A 1 111 ? -12.003 -9.013 5.480 1.00 83.12 111 MET A O 1
ATOM 863 N N . SER A 1 112 ? -10.205 -10.285 5.874 1.00 81.50 112 SER A N 1
ATOM 864 C CA . SER A 1 112 ? -10.951 -11.295 6.641 1.00 81.50 112 SER A CA 1
ATOM 865 C C . SER A 1 112 ? -11.540 -10.726 7.930 1.00 81.50 112 SER A C 1
ATOM 867 O O . SER A 1 112 ? -12.654 -11.087 8.293 1.00 81.50 112 SER A O 1
ATOM 869 N N . GLU A 1 113 ? -10.857 -9.762 8.548 1.00 69.62 113 GLU A N 1
ATOM 870 C CA . GLU A 1 113 ? -11.336 -9.007 9.717 1.00 69.62 113 GLU A CA 1
ATOM 871 C C . GLU A 1 113 ? -12.480 -8.025 9.382 1.00 69.62 113 GLU A C 1
ATOM 873 O O . GLU A 1 113 ? -13.065 -7.400 10.272 1.00 69.62 113 GLU A O 1
ATOM 878 N N . LEU A 1 114 ? -12.804 -7.856 8.092 1.00 66.19 114 LEU A N 1
ATOM 879 C CA . LEU A 1 114 ? -13.910 -7.019 7.625 1.00 66.19 114 LEU A CA 1
ATOM 880 C C . LEU A 1 114 ? -15.221 -7.795 7.458 1.00 66.19 114 LEU A C 1
ATOM 882 O O . LEU A 1 114 ? -16.246 -7.155 7.228 1.00 66.19 114 LEU A O 1
ATOM 886 N N . LYS A 1 115 ? -15.221 -9.129 7.543 1.00 59.47 115 LYS A N 1
ATOM 887 C CA . LYS A 1 115 ? -16.446 -9.936 7.448 1.00 59.47 115 LYS A CA 1
ATOM 888 C C . LYS A 1 115 ? -17.173 -9.912 8.789 1.00 59.47 115 LYS A C 1
ATOM 890 O O . LYS A 1 115 ? -18.259 -9.278 8.825 1.00 59.47 115 LYS A O 1
#

Secondary structure (DSSP, 8-state):
--HHHHHHHHHHHHHHHHHHHH-TT--HHHHHHHHHHHHHHHTT--B-HHHHHHHHT--HHHHHHHHHHHB--BTTB----S-EEEEE-SSTTSEEEEE-HHHHHHHHHHHHTT-

pLDDT: mean 89.48, std 11.06, range [49.34, 97.69]

Radius of gyration: 14.72 Å; chains: 1; bounding box: 48×28×36 Å

InterPro domains:
  IPR036388 Winged helix-like DNA-binding domain superfamily [G3DSA:1.10.10.10] (1-115)

Foldseek 3Di:
DDPVVVLVVVLVVLLVVLVCVVPVPDDPLLVQLLVVQVVCVVVVHWDFLVNSCVPSVHDSVVSVLSLQQQDCADPVGDHHPNQWYWDQDVPNVTITIHGDPVNVVSVVVSCVSSD

Sequence (115 aa):
MTTTDRQALKRARAMLKHFSAIDPKMQVSTVLTLIEISEAEIGEREISVKDVEQSVGLQSGTASRNVAYWAEGHKEMNGGHNYVHIAFGTDRRRRALTMTDTGRAFLSASMSELK

Organism: NCBI:txid3121372